Protein AF-A0A9P8VL57-F1 (afdb_monomer_lite)

pLDDT: mean 86.4, std 12.57, range [45.84, 98.12]

Organism: NCBI:txid936078

Sequence (177 aa):
MTMIAAKVMDVVAEVSLPGGGKLYYASYFCRLQRKEQLREGNATKEAQAAVSLLYAIIAQLFEIMRQISALDADVRFEDALGLTPENILGLDGSMHTWERGMEVLDAVVKVMPAGTLCLIDALHWLDNRGTEAQLRNLIAVLRSSKMKVLFTTSGRCAALAKEMTRGEIKSVDCDRF

Foldseek 3Di:
DDPVLVVVVVVLVVDQPVVRDHQAEAEDAQDQDPPDDDDPQAPDSLQLSLLVVLVSRLVSLVVVVCVVCVVPPPDPVCVQLVHDPCLVVVRPSHPVCLVSSLSSLLSSLAPDDLRYEYEYEANVNNADPVCLVSLLSVVVSNVPGSYHYHYYHPDDHPSCVVNDDPVRDDDDDPVPD

Radius of gyration: 16.74 Å; chains: 1; bounding box: 37×40×45 Å

Structure (mmCIF, N/CA/C/O backbone):
data_AF-A0A9P8VL57-F1
#
_entry.id   AF-A0A9P8VL57-F1
#
loop_
_atom_site.group_PDB
_atom_site.id
_atom_site.type_symbol
_atom_site.label_atom_id
_atom_site.label_alt_id
_atom_site.label_comp_id
_atom_site.label_asym_id
_atom_site.label_entity_id
_atom_site.label_seq_id
_atom_site.pdbx_PDB_ins_code
_atom_site.Cartn_x
_atom_site.Cartn_y
_atom_site.Cartn_z
_atom_site.occupancy
_atom_site.B_iso_or_equiv
_atom_site.auth_seq_id
_atom_site.auth_comp_id
_atom_site.auth_asym_id
_atom_site.auth_atom_id
_atom_site.pdbx_PDB_model_num
ATOM 1 N N . MET A 1 1 ? 5.554 -3.277 14.888 1.00 62.44 1 MET A N 1
ATOM 2 C CA . MET A 1 1 ? 6.060 -4.521 14.296 1.00 62.44 1 MET A CA 1
ATOM 3 C C . MET A 1 1 ? 5.442 -5.689 15.032 1.00 62.44 1 MET A C 1
ATOM 5 O O . MET A 1 1 ? 5.675 -5.812 16.229 1.00 62.44 1 MET A O 1
ATOM 9 N N . THR A 1 2 ? 4.614 -6.490 14.363 1.00 74.06 2 THR A N 1
ATOM 10 C CA . THR A 1 2 ? 4.163 -7.776 14.915 1.00 74.06 2 THR A CA 1
AT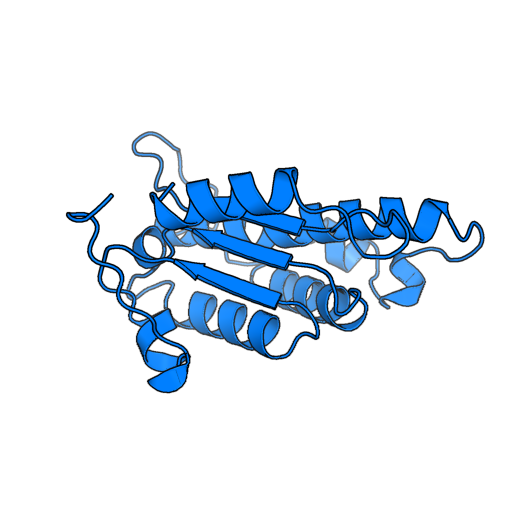OM 11 C C . THR A 1 2 ? 5.310 -8.792 14.908 1.00 74.06 2 THR A C 1
ATOM 13 O O . THR A 1 2 ? 6.228 -8.699 14.092 1.00 74.06 2 THR A O 1
ATOM 16 N N . MET A 1 3 ? 5.249 -9.791 15.794 1.00 77.25 3 MET A N 1
ATOM 17 C CA . MET A 1 3 ? 6.250 -10.869 15.864 1.00 77.25 3 MET A CA 1
ATOM 18 C C . MET A 1 3 ? 6.368 -11.656 14.549 1.00 77.25 3 MET A C 1
ATOM 20 O O . MET A 1 3 ? 7.449 -12.118 14.200 1.00 77.25 3 MET A O 1
ATOM 24 N N . ILE A 1 4 ? 5.269 -11.787 13.800 1.00 78.62 4 ILE A N 1
ATOM 25 C CA . ILE A 1 4 ? 5.251 -12.473 12.500 1.00 78.62 4 ILE A CA 1
ATOM 26 C C . ILE A 1 4 ? 6.037 -11.670 11.471 1.00 78.62 4 ILE A C 1
ATOM 28 O O . ILE A 1 4 ? 6.879 -12.231 10.779 1.00 78.62 4 ILE A O 1
ATOM 32 N N . ALA A 1 5 ? 5.787 -10.361 11.386 1.00 77.00 5 ALA A N 1
ATOM 33 C CA . ALA A 1 5 ? 6.509 -9.499 10.462 1.00 77.00 5 ALA A CA 1
ATOM 34 C C . ALA A 1 5 ? 8.016 -9.506 10.750 1.00 77.00 5 ALA A C 1
ATOM 36 O O . ALA A 1 5 ? 8.793 -9.608 9.811 1.00 77.00 5 ALA A O 1
ATOM 37 N N . ALA A 1 6 ? 8.418 -9.493 12.026 1.00 77.75 6 ALA A N 1
ATOM 38 C CA . ALA A 1 6 ? 9.824 -9.619 12.414 1.00 77.75 6 ALA A CA 1
ATOM 39 C C . ALA A 1 6 ? 10.452 -10.913 11.868 1.00 77.75 6 ALA A C 1
ATOM 41 O O . ALA A 1 6 ? 11.417 -10.858 11.118 1.00 77.75 6 ALA A O 1
ATOM 42 N N . LYS A 1 7 ? 9.824 -12.066 12.133 1.00 80.75 7 LYS A N 1
ATOM 43 C CA . LYS A 1 7 ? 10.318 -13.369 11.660 1.00 80.75 7 LYS A CA 1
ATOM 44 C C . LYS A 1 7 ? 10.369 -13.481 10.141 1.00 80.75 7 LYS A C 1
ATOM 46 O O . LYS A 1 7 ? 11.291 -14.077 9.600 1.00 80.75 7 LYS A O 1
ATOM 51 N N . VAL A 1 8 ? 9.375 -12.931 9.443 1.00 81.94 8 VAL A N 1
ATOM 52 C CA . VAL A 1 8 ? 9.390 -12.894 7.975 1.00 81.94 8 VAL A CA 1
ATOM 53 C C . VAL A 1 8 ? 10.572 -12.066 7.486 1.00 81.94 8 VAL A C 1
ATOM 55 O O . VAL A 1 8 ? 11.246 -12.496 6.560 1.00 81.94 8 VAL A O 1
ATOM 58 N N . MET A 1 9 ? 10.852 -10.924 8.116 1.00 81.06 9 MET A N 1
ATOM 59 C CA . MET A 1 9 ? 12.004 -10.099 7.756 1.00 81.06 9 MET A CA 1
ATOM 60 C C . MET A 1 9 ? 13.338 -10.787 8.048 1.00 81.06 9 MET A C 1
ATOM 62 O O . MET A 1 9 ? 14.237 -10.686 7.217 1.00 81.06 9 MET A O 1
ATOM 66 N N . ASP A 1 10 ? 13.445 -11.531 9.151 1.00 82.56 10 ASP A N 1
ATOM 67 C CA . ASP A 1 10 ? 14.635 -12.332 9.463 1.00 82.56 10 ASP A CA 1
ATOM 68 C C . ASP A 1 10 ? 14.880 -13.381 8.365 1.00 82.56 10 ASP A C 1
ATOM 70 O O . ASP A 1 10 ? 15.965 -13.452 7.795 1.00 82.56 10 ASP A O 1
ATOM 74 N N . VAL A 1 11 ? 13.835 -14.117 7.967 1.00 79.31 11 VAL A N 1
ATOM 75 C CA . VAL A 1 11 ? 13.927 -15.090 6.864 1.00 79.31 11 VAL A CA 1
ATOM 76 C C . VAL A 1 11 ? 14.278 -14.398 5.546 1.00 79.31 11 VAL A C 1
ATOM 78 O O . VAL A 1 11 ? 15.148 -14.861 4.819 1.00 79.31 11 VAL A O 1
ATOM 81 N N . VAL A 1 12 ? 13.633 -13.277 5.221 1.00 81.50 12 VAL A N 1
ATOM 82 C CA . VAL A 1 12 ? 13.899 -12.513 3.989 1.00 81.50 12 VAL A CA 1
ATOM 83 C C . VAL A 1 12 ? 15.346 -12.023 3.926 1.00 81.50 12 VAL A C 1
ATOM 85 O O . VAL A 1 12 ? 15.919 -12.002 2.839 1.00 81.50 12 VAL A O 1
ATOM 88 N N . ALA A 1 13 ? 15.944 -11.658 5.062 1.00 75.62 13 ALA A N 1
ATOM 89 C CA . ALA A 1 13 ? 17.343 -11.247 5.135 1.00 75.62 13 ALA A CA 1
ATOM 90 C C . ALA A 1 13 ? 18.324 -12.406 4.881 1.00 75.62 13 ALA A C 1
ATOM 92 O O . ALA A 1 13 ? 19.419 -12.174 4.369 1.00 75.62 13 ALA A O 1
ATOM 93 N N . GLU A 1 14 ? 17.934 -13.640 5.204 1.00 75.81 14 GLU A N 1
ATOM 94 C CA . GLU A 1 14 ? 18.760 -14.844 5.047 1.00 75.81 14 GLU A CA 1
ATOM 95 C C . GLU A 1 14 ? 18.542 -15.567 3.704 1.00 75.81 14 GLU A C 1
ATOM 97 O O . GLU A 1 14 ? 19.377 -16.369 3.275 1.00 75.81 14 GLU A O 1
ATOM 102 N N . VAL A 1 15 ? 17.435 -15.290 3.007 1.00 75.00 15 VAL A N 1
ATOM 103 C CA . VAL A 1 15 ? 17.094 -15.953 1.742 1.00 75.00 15 VAL A CA 1
ATOM 104 C C . VAL A 1 15 ? 17.993 -15.466 0.602 1.00 75.00 15 VAL A C 1
ATOM 106 O O . VAL A 1 15 ? 17.881 -14.345 0.107 1.00 75.00 15 VAL A O 1
ATOM 109 N N . SER A 1 16 ? 18.828 -16.381 0.111 1.00 65.00 16 SER A N 1
ATOM 110 C CA . SER A 1 16 ? 19.460 -16.291 -1.208 1.00 65.00 16 SER A CA 1
ATOM 111 C C . SER A 1 16 ? 18.619 -17.062 -2.221 1.00 65.00 16 SER A C 1
ATOM 113 O O . SER A 1 16 ? 18.278 -18.225 -1.993 1.00 65.00 16 SER A O 1
ATOM 115 N N . LEU A 1 17 ? 18.264 -16.434 -3.344 1.00 68.69 17 LEU A N 1
ATOM 116 C CA . LEU A 1 17 ? 17.501 -17.120 -4.386 1.00 68.69 17 LEU A CA 1
ATOM 117 C C . LEU A 1 17 ? 18.382 -18.159 -5.103 1.00 68.69 17 LEU A C 1
ATOM 119 O O . LEU A 1 17 ? 19.596 -17.951 -5.229 1.00 68.69 17 LEU A O 1
ATOM 123 N N . PRO A 1 18 ? 17.800 -19.261 -5.617 1.00 54.53 18 PRO A N 1
ATOM 124 C CA . PRO A 1 18 ? 18.525 -20.201 -6.467 1.00 54.53 18 PRO A CA 1
ATOM 125 C C . PRO A 1 18 ? 19.209 -19.453 -7.620 1.00 54.53 18 PRO A C 1
ATOM 127 O O . PRO A 1 18 ? 18.549 -18.738 -8.370 1.00 54.53 18 PRO A O 1
ATOM 130 N N . GLY A 1 19 ? 20.535 -19.578 -7.730 1.00 63.34 19 GLY A N 1
ATOM 131 C CA . GLY A 1 19 ? 21.347 -18.803 -8.681 1.00 63.34 19 GLY A CA 1
ATOM 132 C C . GLY A 1 19 ? 22.016 -17.547 -8.105 1.00 63.34 19 GLY A C 1
ATOM 133 O O . GLY A 1 19 ? 22.587 -16.776 -8.866 1.00 63.34 19 GLY A O 1
ATOM 134 N N . GLY A 1 20 ? 21.973 -17.332 -6.784 1.00 61.69 20 GLY A N 1
ATOM 135 C CA . GLY A 1 20 ? 22.674 -16.225 -6.114 1.00 61.69 20 GLY A CA 1
ATOM 136 C C . GLY A 1 20 ? 21.976 -14.867 -6.236 1.00 61.69 20 GLY A C 1
ATOM 137 O O . GLY A 1 20 ? 22.572 -13.838 -5.926 1.00 61.69 20 GLY A O 1
ATOM 138 N N . GLY A 1 21 ? 20.720 -14.849 -6.693 1.00 67.00 21 GLY A N 1
ATOM 139 C CA . GLY A 1 21 ? 19.923 -13.631 -6.820 1.00 67.00 21 GLY A CA 1
ATOM 140 C C . GLY A 1 21 ? 19.474 -13.076 -5.465 1.00 67.00 21 GLY A C 1
ATOM 141 O O . GLY A 1 21 ? 19.179 -13.825 -4.530 1.00 67.00 21 GLY A O 1
ATOM 142 N N . LYS A 1 22 ? 19.377 -11.747 -5.376 1.00 73.06 22 LYS A N 1
ATOM 143 C CA . LYS A 1 22 ? 18.831 -11.041 -4.211 1.00 73.06 22 LYS A CA 1
ATOM 144 C C . LYS A 1 22 ? 17.302 -11.034 -4.269 1.00 73.06 22 LYS A C 1
ATOM 146 O O . LYS A 1 22 ? 16.721 -10.735 -5.310 1.00 73.06 22 LYS A O 1
ATOM 151 N N . LEU A 1 23 ? 16.649 -11.317 -3.145 1.00 83.56 23 LEU A N 1
ATOM 152 C CA . LEU A 1 23 ? 15.213 -11.097 -2.998 1.00 83.56 23 LEU A CA 1
ATOM 153 C C . LEU A 1 23 ? 14.940 -9.594 -2.833 1.00 83.56 23 LEU A C 1
ATOM 155 O O . LEU A 1 23 ? 15.423 -8.966 -1.889 1.00 83.56 23 LEU A O 1
ATOM 159 N N . TYR A 1 24 ? 14.162 -9.010 -3.743 1.00 89.50 24 TYR A N 1
ATOM 160 C CA . TYR A 1 24 ? 13.692 -7.633 -3.598 1.00 89.50 24 TYR A CA 1
ATOM 161 C C . TYR A 1 24 ? 12.466 -7.593 -2.696 1.00 89.50 24 TYR A C 1
ATOM 163 O O . TYR A 1 24 ? 11.541 -8.392 -2.865 1.00 89.50 24 TYR A O 1
ATOM 171 N N . TYR A 1 25 ? 12.430 -6.642 -1.769 1.00 92.25 25 TYR A N 1
ATOM 172 C CA . TYR A 1 25 ? 11.286 -6.478 -0.889 1.00 92.25 25 TYR A CA 1
ATOM 173 C C . TYR A 1 25 ? 11.013 -5.013 -0.554 1.00 92.25 25 TYR A C 1
ATOM 175 O O . TYR A 1 25 ? 11.939 -4.219 -0.401 1.00 92.25 25 TYR A O 1
ATOM 183 N N . ALA A 1 26 ? 9.734 -4.684 -0.397 1.00 94.94 26 ALA A N 1
ATOM 184 C CA . ALA A 1 26 ? 9.259 -3.468 0.245 1.00 94.94 26 ALA A CA 1
ATOM 185 C C . ALA A 1 26 ? 8.595 -3.843 1.572 1.00 94.94 26 ALA A C 1
ATOM 187 O O . ALA A 1 26 ? 7.910 -4.865 1.669 1.00 94.94 26 ALA A O 1
ATOM 188 N N . SER A 1 27 ? 8.785 -3.027 2.605 1.00 96.00 27 SER A N 1
ATOM 189 C CA . SER A 1 27 ? 8.136 -3.250 3.894 1.00 96.00 27 SER A CA 1
ATOM 190 C C . SER A 1 27 ? 7.655 -1.953 4.527 1.00 96.00 27 SER A C 1
ATOM 192 O O . SER A 1 27 ? 8.273 -0.897 4.382 1.00 96.00 27 SER A O 1
ATOM 194 N N . TYR A 1 28 ? 6.535 -2.017 5.239 1.00 96.75 28 TYR A N 1
ATOM 195 C CA . TYR A 1 28 ? 6.034 -0.894 6.015 1.00 96.75 28 TYR A CA 1
ATOM 196 C C . TYR A 1 28 ? 5.393 -1.367 7.314 1.00 96.75 28 TYR A C 1
ATOM 198 O O . TYR A 1 28 ? 4.591 -2.297 7.324 1.00 96.75 28 TYR A O 1
ATOM 206 N N . PHE A 1 29 ? 5.724 -0.690 8.412 1.00 95.69 29 PHE A N 1
ATOM 207 C CA . PHE A 1 29 ? 5.229 -1.014 9.747 1.00 95.69 29 PHE A CA 1
ATOM 208 C C . PHE A 1 29 ? 4.281 0.080 10.217 1.00 95.69 29 PHE A C 1
ATOM 210 O O . PHE A 1 29 ? 4.713 1.135 10.692 1.00 95.69 29 PHE A O 1
ATOM 217 N N . CYS A 1 30 ? 2.981 -0.172 10.077 1.00 96.00 30 CYS A N 1
ATOM 218 C CA . CYS A 1 30 ? 1.952 0.791 10.422 1.00 96.00 30 CYS A CA 1
ATOM 219 C C . CYS A 1 30 ? 2.010 1.129 11.916 1.00 96.00 30 CYS A C 1
ATOM 221 O O . CYS A 1 30 ? 2.063 0.256 12.787 1.00 96.00 30 CYS A O 1
ATOM 223 N N . ARG A 1 31 ? 1.992 2.429 12.213 1.00 93.50 31 ARG A N 1
ATOM 224 C CA . ARG A 1 31 ? 1.940 2.967 13.572 1.00 93.50 31 ARG A CA 1
ATOM 225 C C . ARG A 1 31 ? 1.261 4.328 13.565 1.00 93.50 31 ARG A C 1
ATOM 227 O O . ARG A 1 31 ? 1.484 5.123 12.658 1.00 93.50 31 ARG A O 1
ATOM 234 N N . LEU A 1 32 ? 0.503 4.622 14.615 1.00 92.44 32 LEU A N 1
ATOM 235 C CA . LEU A 1 32 ? -0.017 5.964 14.862 1.00 92.44 32 LEU A CA 1
ATOM 236 C C . LEU A 1 32 ? 0.919 6.702 15.817 1.00 92.44 32 LEU A C 1
ATOM 238 O O . LEU A 1 32 ? 1.064 6.326 16.984 1.00 92.44 32 LEU A O 1
ATOM 242 N N . GLN A 1 33 ? 1.558 7.770 15.347 1.00 86.88 33 GLN A N 1
ATOM 243 C CA . GLN A 1 33 ? 2.393 8.588 16.216 1.00 86.88 33 GLN A CA 1
ATOM 244 C C . GLN A 1 33 ? 1.517 9.500 17.084 1.00 86.88 33 GLN A C 1
ATOM 246 O O . GLN A 1 33 ? 0.783 10.368 16.610 1.00 86.88 33 GLN A O 1
ATOM 251 N N . ARG A 1 34 ? 1.594 9.325 18.409 1.00 79.50 34 ARG A N 1
ATOM 252 C CA . ARG A 1 34 ? 0.727 10.058 19.350 1.00 79.50 34 ARG A CA 1
ATOM 253 C C . ARG A 1 34 ? 0.933 11.575 19.315 1.00 79.50 34 ARG A C 1
ATOM 255 O O . ARG A 1 34 ? -0.036 12.292 19.539 1.00 79.50 34 ARG A O 1
ATOM 262 N N . LYS A 1 35 ? 2.145 12.051 19.019 1.00 86.06 35 LYS A N 1
ATOM 263 C CA . LYS A 1 35 ? 2.522 13.477 19.047 1.00 86.06 35 LYS A CA 1
ATOM 264 C C . LYS A 1 35 ? 2.749 14.098 17.664 1.00 86.06 35 LYS A C 1
ATOM 266 O O . LYS A 1 35 ? 3.200 15.233 17.585 1.00 86.06 35 LYS A O 1
ATOM 271 N N . GLU A 1 36 ? 2.473 13.364 16.594 1.00 85.44 36 GLU A N 1
ATOM 272 C CA . GLU A 1 36 ? 2.650 13.885 15.241 1.00 85.44 36 GLU A CA 1
ATOM 273 C C . GLU A 1 36 ? 1.538 14.886 14.914 1.00 85.44 36 GLU A C 1
ATOM 275 O O . GLU A 1 36 ? 0.358 14.630 15.183 1.00 85.44 36 GLU A O 1
ATOM 280 N N . GLN A 1 37 ? 1.937 16.045 14.388 1.00 91.50 37 GLN A N 1
ATOM 281 C CA . GLN A 1 37 ? 1.007 17.045 13.880 1.00 91.50 37 GLN A CA 1
ATOM 282 C C . GLN A 1 37 ? 0.393 16.546 12.572 1.00 91.50 37 GLN A C 1
ATOM 284 O O . GLN A 1 37 ? 1.074 15.933 11.745 1.00 91.50 37 GLN A O 1
ATOM 289 N N . LEU A 1 38 ? -0.900 16.812 12.396 1.00 93.75 38 LEU A N 1
ATOM 290 C CA . LEU A 1 38 ? -1.571 16.518 11.139 1.00 93.75 38 LEU A CA 1
ATOM 291 C C . LEU A 1 38 ? -1.093 17.509 10.078 1.00 93.75 38 LEU A C 1
ATOM 293 O O . LEU A 1 38 ? -1.132 18.721 10.289 1.00 93.75 38 LEU A O 1
ATOM 297 N N . ARG A 1 39 ? -0.642 16.979 8.946 1.00 93.06 39 ARG A N 1
ATOM 298 C CA . ARG A 1 39 ? -0.406 17.740 7.728 1.00 93.06 39 ARG A CA 1
ATOM 299 C C . ARG A 1 39 ? -1.746 18.250 7.202 1.00 93.06 39 ARG A C 1
ATOM 301 O O . ARG A 1 39 ? -2.773 17.581 7.332 1.00 93.06 39 ARG A O 1
ATOM 308 N N . GLU A 1 40 ? -1.717 19.428 6.595 1.00 93.81 40 GLU A N 1
ATOM 309 C CA . GLU A 1 40 ? -2.867 19.972 5.880 1.00 93.81 40 GLU A CA 1
ATOM 310 C C . GLU A 1 40 ? -3.409 18.959 4.855 1.00 93.81 40 GLU A C 1
ATOM 312 O O . GLU A 1 40 ? -2.654 18.204 4.241 1.00 93.81 40 GLU A O 1
ATOM 317 N N . GLY A 1 41 ? -4.736 18.884 4.740 1.00 92.81 41 GLY A N 1
ATOM 318 C CA . GLY A 1 41 ? -5.424 17.898 3.903 1.00 92.81 41 GLY A CA 1
ATOM 319 C C . GLY A 1 41 ? -5.591 16.503 4.525 1.00 92.81 41 GLY A C 1
ATOM 320 O O . GLY A 1 41 ? -6.242 15.650 3.923 1.00 92.81 41 GLY A O 1
ATOM 321 N N . ASN A 1 42 ? -5.084 16.253 5.741 1.00 94.62 42 ASN A N 1
ATOM 322 C CA . ASN A 1 42 ? -5.329 15.009 6.482 1.00 94.62 42 ASN A CA 1
ATOM 323 C C . ASN A 1 42 ? -6.273 15.235 7.672 1.00 94.62 42 ASN A C 1
ATOM 325 O O . ASN A 1 42 ? -5.923 15.882 8.655 1.00 94.62 42 ASN A O 1
ATOM 329 N N . ALA A 1 43 ? -7.470 14.642 7.617 1.00 91.75 43 ALA A N 1
ATOM 330 C CA . ALA A 1 43 ? -8.487 14.809 8.661 1.00 91.75 43 ALA A CA 1
ATOM 331 C C . ALA A 1 43 ? -8.208 14.008 9.948 1.00 91.75 43 ALA A C 1
ATOM 333 O O . ALA A 1 43 ? -8.714 14.349 11.016 1.00 91.75 43 ALA A O 1
ATOM 334 N N . THR A 1 44 ? -7.441 12.916 9.859 1.00 95.00 44 THR A N 1
ATOM 335 C CA . THR A 1 44 ? -7.155 12.007 10.982 1.00 95.00 44 THR A CA 1
ATOM 336 C C . THR A 1 44 ? -5.723 11.477 10.918 1.0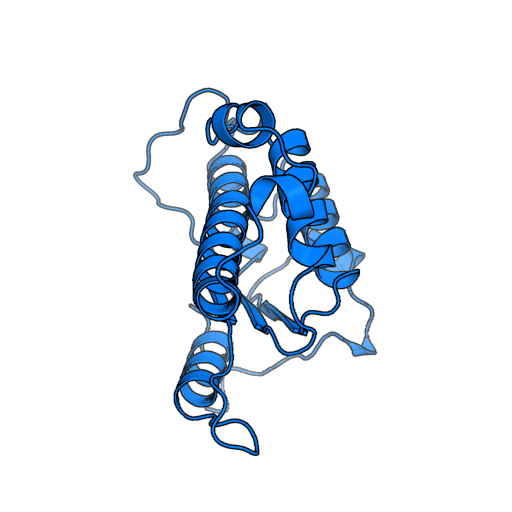0 95.00 44 THR A C 1
ATOM 338 O O . THR A 1 44 ? -5.073 11.536 9.871 1.00 95.00 44 THR A O 1
ATOM 341 N N . LYS A 1 45 ? -5.223 10.931 12.036 1.00 95.19 45 LYS A N 1
ATOM 342 C CA . LYS A 1 45 ? -3.883 10.320 12.091 1.00 95.19 45 LYS A CA 1
ATOM 343 C C . LYS A 1 45 ? -3.820 9.047 11.259 1.00 95.19 45 LYS A C 1
ATOM 345 O O . LYS A 1 45 ? -2.800 8.772 10.643 1.00 95.19 45 LYS A O 1
ATOM 350 N N . GLU A 1 46 ? -4.915 8.302 11.223 1.00 96.12 46 GLU A N 1
ATOM 351 C CA . GLU A 1 46 ? -5.099 7.114 10.403 1.00 96.12 46 GLU A CA 1
ATOM 352 C C . GLU A 1 46 ? -5.010 7.466 8.921 1.00 96.12 46 GLU A C 1
ATOM 354 O O . GLU A 1 46 ? -4.283 6.803 8.191 1.00 96.12 46 GLU A O 1
ATOM 359 N N . ALA A 1 47 ? -5.671 8.546 8.490 1.00 96.25 47 ALA A N 1
ATOM 360 C CA . ALA A 1 47 ? -5.590 9.029 7.114 1.00 96.25 47 ALA A CA 1
ATOM 361 C C . ALA A 1 47 ? -4.161 9.451 6.743 1.00 96.25 47 ALA A C 1
ATOM 363 O O . ALA A 1 47 ? -3.626 8.994 5.737 1.00 96.25 47 ALA A O 1
ATOM 364 N N . GLN A 1 48 ? -3.496 10.238 7.595 1.00 96.38 48 GLN A N 1
ATOM 365 C CA . GLN A 1 48 ? -2.096 10.618 7.377 1.00 96.38 48 GLN A CA 1
ATOM 366 C C . GLN A 1 48 ? -1.162 9.405 7.300 1.00 96.38 48 GLN A C 1
ATOM 368 O O . GLN A 1 48 ? -0.278 9.337 6.443 1.00 96.38 48 GLN A O 1
ATOM 373 N N . ALA A 1 49 ? -1.352 8.431 8.187 1.00 96.38 49 ALA A N 1
ATOM 374 C CA . ALA A 1 49 ? -0.536 7.230 8.209 1.00 96.38 49 ALA A CA 1
ATOM 375 C C . ALA A 1 49 ? -0.861 6.284 7.035 1.00 96.38 49 ALA A C 1
ATOM 377 O O . ALA A 1 49 ? 0.044 5.612 6.544 1.00 96.38 49 ALA A O 1
ATOM 378 N N . ALA A 1 50 ? -2.095 6.281 6.519 1.00 97.38 50 ALA A N 1
ATOM 379 C CA . ALA A 1 50 ? -2.465 5.592 5.281 1.00 97.38 50 ALA A CA 1
ATOM 380 C C . ALA A 1 50 ? -1.777 6.212 4.058 1.00 97.38 50 ALA A C 1
ATOM 382 O O . ALA A 1 50 ? -1.183 5.482 3.266 1.00 97.38 50 ALA A O 1
ATOM 383 N N . VAL A 1 51 ? -1.776 7.544 3.931 1.00 97.06 51 VAL A N 1
ATOM 384 C CA . VAL A 1 51 ? -1.029 8.232 2.863 1.00 97.06 51 VAL A CA 1
ATOM 385 C C . VAL A 1 51 ? 0.468 7.943 2.981 1.00 97.06 51 VAL A C 1
ATOM 387 O O . VAL A 1 51 ? 1.123 7.618 1.993 1.00 97.06 51 VAL A O 1
ATOM 390 N N . SER A 1 52 ? 1.005 7.980 4.203 1.00 96.62 52 SER A N 1
ATOM 391 C CA . SER A 1 52 ? 2.412 7.656 4.464 1.00 96.62 52 SER A CA 1
ATOM 392 C C . SER A 1 52 ? 2.762 6.222 4.062 1.00 96.62 52 SER A C 1
ATOM 394 O O . SER A 1 52 ? 3.826 6.004 3.489 1.00 96.62 52 SER A O 1
ATOM 396 N N . LEU A 1 53 ? 1.877 5.254 4.330 1.00 97.94 53 LEU A N 1
ATOM 397 C CA . LEU A 1 53 ? 2.021 3.873 3.868 1.00 97.94 53 LEU A CA 1
ATOM 398 C C . LEU A 1 53 ? 2.082 3.819 2.336 1.00 97.94 53 LEU A C 1
ATOM 400 O O . LEU A 1 53 ? 3.043 3.276 1.797 1.00 97.94 53 LEU A O 1
ATOM 404 N N . LEU A 1 54 ? 1.093 4.396 1.646 1.00 98.06 54 LEU A N 1
ATOM 405 C CA . LEU A 1 54 ? 1.029 4.405 0.181 1.00 98.06 54 LEU A CA 1
ATOM 406 C C . LEU A 1 54 ? 2.327 4.956 -0.423 1.00 98.06 54 LEU A C 1
ATOM 408 O O . LEU A 1 54 ? 2.965 4.310 -1.251 1.00 98.06 54 LEU A O 1
ATOM 412 N N . TYR A 1 55 ? 2.762 6.118 0.055 1.00 96.44 55 TYR A N 1
ATOM 413 C CA . TYR A 1 55 ? 3.926 6.812 -0.483 1.00 96.44 55 TYR A CA 1
ATOM 414 C C . TYR A 1 55 ? 5.230 6.083 -0.165 1.00 96.44 55 TYR A C 1
ATOM 416 O O . TYR A 1 55 ? 6.119 6.011 -1.009 1.00 96.44 55 TYR A O 1
ATOM 424 N N . ALA A 1 56 ? 5.351 5.508 1.033 1.00 97.31 56 ALA A N 1
ATOM 425 C CA . ALA A 1 56 ? 6.527 4.734 1.403 1.00 97.31 56 ALA A CA 1
ATOM 426 C C . ALA A 1 56 ? 6.652 3.444 0.584 1.00 97.31 56 ALA A C 1
ATOM 428 O O . ALA A 1 56 ? 7.772 3.044 0.266 1.00 97.31 56 ALA A O 1
ATOM 429 N N . ILE A 1 57 ? 5.535 2.797 0.236 1.00 97.50 57 ILE A N 1
ATOM 430 C CA . ILE A 1 57 ? 5.551 1.641 -0.667 1.00 97.50 57 ILE A CA 1
ATOM 431 C C . ILE A 1 57 ? 5.959 2.081 -2.073 1.00 97.50 57 ILE A C 1
ATOM 433 O O . ILE A 1 57 ? 6.888 1.499 -2.622 1.00 97.50 57 ILE A O 1
ATOM 437 N N . ILE A 1 58 ? 5.357 3.141 -2.621 1.00 95.19 58 ILE A N 1
ATOM 438 C CA . ILE A 1 58 ? 5.736 3.693 -3.933 1.00 95.19 58 ILE A CA 1
ATOM 439 C C . ILE A 1 58 ? 7.239 4.002 -3.987 1.00 95.19 58 ILE A C 1
ATOM 441 O O . ILE A 1 58 ? 7.931 3.540 -4.891 1.00 95.19 58 ILE A O 1
ATOM 445 N N . ALA A 1 59 ? 7.766 4.719 -2.992 1.00 93.56 59 ALA A N 1
ATOM 446 C CA . ALA A 1 59 ? 9.178 5.088 -2.933 1.00 93.56 59 ALA A CA 1
ATOM 447 C C . ALA A 1 59 ? 10.111 3.865 -2.874 1.00 93.56 59 ALA A C 1
ATOM 449 O O . ALA A 1 59 ? 11.125 3.830 -3.568 1.00 93.56 59 ALA A O 1
ATOM 450 N N . GLN A 1 60 ? 9.766 2.843 -2.084 1.00 95.06 60 GLN A N 1
ATOM 451 C CA . GLN A 1 60 ? 10.550 1.605 -2.013 1.00 95.06 60 GLN A CA 1
ATOM 452 C C . GLN A 1 60 ? 10.514 0.822 -3.326 1.00 95.06 60 GLN A C 1
ATOM 454 O O . GLN A 1 60 ? 11.544 0.307 -3.753 1.00 95.06 60 GLN A O 1
ATOM 459 N N . LEU A 1 61 ? 9.356 0.743 -3.987 1.00 92.38 61 LEU A N 1
ATOM 460 C CA . LEU A 1 61 ? 9.246 0.078 -5.283 1.00 92.38 61 LEU A CA 1
ATOM 461 C C . LEU A 1 61 ? 10.042 0.828 -6.358 1.00 92.38 61 LEU A C 1
ATOM 463 O O . LEU A 1 61 ? 10.741 0.188 -7.140 1.00 92.38 61 LEU A O 1
ATOM 467 N N . PHE A 1 62 ? 10.026 2.166 -6.349 1.00 89.06 62 PHE A N 1
ATOM 468 C CA . PHE A 1 62 ? 10.899 2.968 -7.207 1.00 89.06 62 PHE A CA 1
ATOM 469 C C . PHE A 1 62 ? 12.377 2.664 -6.975 1.00 89.06 62 PHE A C 1
ATOM 471 O O . PHE A 1 62 ? 13.112 2.435 -7.933 1.00 89.06 62 PHE A O 1
ATOM 478 N N . GLU A 1 63 ? 12.813 2.599 -5.721 1.00 89.25 63 GLU A N 1
ATOM 479 C CA . GLU A 1 63 ? 14.200 2.277 -5.389 1.00 89.25 63 GLU A CA 1
ATOM 480 C C . GLU A 1 63 ? 14.594 0.862 -5.848 1.00 89.25 63 GLU A C 1
ATOM 482 O O . GLU A 1 63 ? 15.647 0.671 -6.455 1.00 89.25 63 GLU A O 1
ATOM 487 N N . ILE A 1 64 ? 13.719 -0.128 -5.653 1.00 88.31 64 ILE A N 1
ATOM 488 C CA . ILE A 1 64 ? 13.921 -1.494 -6.158 1.00 88.31 64 ILE A CA 1
ATOM 489 C C . ILE A 1 64 ? 14.076 -1.494 -7.681 1.00 88.31 64 ILE A C 1
ATOM 491 O O . ILE A 1 64 ? 14.993 -2.122 -8.209 1.00 88.31 64 ILE A O 1
ATOM 495 N N . MET A 1 65 ? 13.213 -0.778 -8.399 1.00 83.06 65 MET A N 1
ATOM 496 C CA . MET A 1 65 ? 13.288 -0.715 -9.857 1.00 83.06 65 MET A CA 1
ATOM 497 C C . MET A 1 65 ? 14.534 0.010 -10.345 1.00 83.06 65 MET A C 1
ATOM 499 O O . MET A 1 65 ? 15.100 -0.417 -11.345 1.00 83.06 65 MET A O 1
ATOM 503 N N . ARG A 1 66 ? 15.018 1.039 -9.640 1.00 81.12 66 ARG A N 1
ATOM 504 C CA . ARG A 1 66 ? 16.314 1.668 -9.945 1.00 81.12 66 ARG A CA 1
ATOM 505 C C . ARG A 1 66 ? 17.464 0.678 -9.779 1.00 81.12 66 ARG A C 1
ATOM 507 O O . ARG A 1 66 ? 18.348 0.645 -10.625 1.00 81.12 66 ARG A O 1
ATOM 514 N N . GLN A 1 67 ? 17.433 -0.164 -8.747 1.00 81.75 67 GLN A N 1
ATOM 515 C CA . GLN A 1 67 ? 18.441 -1.212 -8.540 1.00 81.75 67 GLN A CA 1
ATOM 516 C C . GLN A 1 67 ? 18.400 -2.295 -9.625 1.00 81.75 67 GLN A C 1
ATOM 518 O O . GLN A 1 67 ? 19.446 -2.824 -9.989 1.00 81.75 67 GLN A O 1
ATOM 523 N N . ILE A 1 68 ? 17.211 -2.619 -10.140 1.00 77.62 68 ILE A N 1
ATOM 524 C CA . ILE A 1 68 ? 17.043 -3.560 -11.256 1.00 77.62 68 ILE A CA 1
ATOM 525 C C . ILE A 1 68 ? 17.483 -2.910 -12.576 1.00 77.62 68 ILE A C 1
ATOM 527 O O . ILE A 1 68 ? 18.254 -3.500 -13.316 1.00 77.62 68 ILE A O 1
ATOM 531 N N . SER A 1 69 ? 17.039 -1.684 -12.859 1.00 66.62 69 SER A N 1
ATOM 532 C CA . SER A 1 69 ? 17.282 -0.980 -14.131 1.00 66.62 69 SER A CA 1
ATOM 533 C C . SER A 1 69 ? 18.706 -0.441 -14.253 1.00 66.62 69 SER A C 1
ATOM 535 O O . SER A 1 69 ? 19.192 -0.252 -15.356 1.00 66.62 69 SER A O 1
ATOM 537 N N . ALA A 1 70 ? 19.434 -0.261 -13.146 1.00 56.84 70 ALA A N 1
ATOM 538 C CA . ALA A 1 70 ? 20.881 -0.034 -13.189 1.00 56.84 70 ALA A CA 1
ATOM 539 C C . ALA A 1 70 ? 21.654 -1.196 -13.856 1.00 56.84 70 ALA A C 1
ATOM 541 O O . ALA A 1 70 ? 22.842 -1.047 -14.134 1.00 56.84 70 ALA A O 1
ATOM 542 N N . LEU A 1 71 ? 20.995 -2.334 -14.118 1.00 51.12 71 LEU A N 1
ATOM 543 C CA . LEU A 1 71 ? 21.525 -3.449 -14.905 1.00 51.12 71 LEU A CA 1
ATOM 544 C C . LEU A 1 71 ? 21.242 -3.315 -16.419 1.00 51.12 71 LEU A C 1
ATOM 546 O O . LEU A 1 71 ? 21.928 -3.973 -17.192 1.00 51.12 71 LEU A O 1
ATOM 550 N N . ASP A 1 72 ? 20.312 -2.444 -16.840 1.00 52.78 72 ASP A N 1
ATOM 551 C CA . ASP A 1 72 ? 19.917 -2.191 -18.238 1.00 52.78 72 ASP A CA 1
ATOM 552 C C . ASP A 1 72 ? 19.901 -0.671 -18.520 1.00 52.78 72 ASP A C 1
ATOM 554 O O . ASP A 1 72 ? 18.907 0.028 -18.327 1.00 52.78 72 ASP A O 1
ATOM 558 N N . ALA A 1 73 ? 21.042 -0.139 -18.962 1.00 50.72 73 ALA A N 1
ATOM 559 C CA . ALA A 1 73 ? 21.381 1.290 -18.954 1.00 50.72 73 ALA A CA 1
ATOM 560 C C . ALA A 1 73 ? 20.574 2.233 -19.886 1.00 50.72 73 ALA A C 1
ATOM 562 O O . ALA A 1 73 ? 20.863 3.428 -19.893 1.00 50.72 73 ALA A O 1
ATOM 563 N N . ASP A 1 74 ? 19.580 1.756 -20.643 1.00 51.25 74 ASP A N 1
ATOM 564 C CA . ASP A 1 74 ? 18.999 2.515 -21.771 1.00 51.25 74 ASP A CA 1
ATOM 565 C C . ASP A 1 74 ? 17.499 2.852 -21.672 1.00 51.25 74 ASP A C 1
ATOM 567 O O . ASP A 1 74 ? 16.948 3.465 -22.588 1.00 51.25 74 ASP A O 1
ATOM 571 N N . VAL A 1 75 ? 16.812 2.526 -20.571 1.00 56.38 75 VAL A N 1
ATOM 572 C CA . VAL A 1 75 ? 15.383 2.861 -20.419 1.00 56.38 75 VAL A CA 1
ATOM 573 C C . VAL A 1 75 ? 15.181 3.890 -19.313 1.00 56.38 75 VAL A C 1
ATOM 575 O O . VAL A 1 75 ? 15.400 3.616 -18.133 1.00 56.38 75 VAL A O 1
ATOM 578 N N . ARG A 1 76 ? 14.715 5.087 -19.697 1.00 60.03 76 ARG A N 1
ATOM 579 C CA . ARG A 1 76 ? 14.164 6.054 -18.743 1.00 60.03 76 ARG A CA 1
ATOM 580 C C . ARG A 1 76 ? 12.911 5.453 -18.128 1.00 60.03 76 ARG A C 1
ATOM 582 O O . ARG A 1 76 ? 11.921 5.160 -18.791 1.00 60.03 76 ARG A O 1
ATOM 589 N N . PHE A 1 77 ? 13.023 5.195 -16.844 1.00 63.09 77 PHE A N 1
ATOM 590 C CA . PHE A 1 77 ? 12.111 4.378 -16.075 1.00 63.09 77 PHE A CA 1
ATOM 591 C C . PHE A 1 77 ? 10.690 4.975 -16.002 1.00 63.09 77 PHE A C 1
ATOM 593 O O . PHE A 1 77 ? 9.698 4.249 -16.060 1.00 63.09 77 PHE A O 1
ATOM 600 N N . GLU A 1 78 ? 10.590 6.300 -15.948 1.00 64.75 78 GLU A N 1
ATOM 601 C CA . GLU A 1 78 ? 9.331 7.041 -15.969 1.00 64.75 78 GLU A CA 1
ATOM 602 C C . GLU A 1 78 ? 8.561 6.810 -17.283 1.00 64.75 78 GLU A C 1
ATOM 604 O O . GLU A 1 78 ? 7.345 6.601 -17.263 1.00 64.75 78 GLU A O 1
ATOM 609 N N . ASP A 1 79 ? 9.284 6.721 -18.405 1.00 66.12 79 ASP A N 1
ATOM 610 C CA . ASP A 1 79 ? 8.709 6.485 -19.733 1.00 66.12 79 ASP A CA 1
ATOM 611 C C . ASP A 1 79 ? 8.159 5.053 -19.860 1.00 66.12 79 ASP A C 1
ATOM 613 O O . ASP A 1 79 ? 7.098 4.842 -20.447 1.00 66.12 79 ASP A O 1
ATOM 617 N N . ALA A 1 80 ? 8.826 4.064 -19.248 1.00 65.56 80 ALA A N 1
ATOM 618 C CA . ALA A 1 80 ? 8.365 2.670 -19.223 1.00 65.56 80 ALA A CA 1
ATOM 619 C C . ALA A 1 80 ? 7.078 2.475 -18.404 1.00 65.56 80 ALA A C 1
ATOM 621 O O . ALA A 1 80 ? 6.299 1.558 -18.672 1.00 65.56 80 ALA A O 1
ATOM 622 N N . LEU A 1 81 ? 6.852 3.339 -17.414 1.00 72.81 81 LEU A N 1
ATOM 623 C CA . LEU A 1 81 ? 5.634 3.345 -16.610 1.00 72.81 81 LEU A CA 1
ATOM 624 C C . LEU A 1 81 ? 4.513 4.210 -17.192 1.00 72.81 81 LEU A C 1
ATOM 626 O O . LEU A 1 81 ? 3.401 4.181 -16.665 1.00 72.81 81 LEU A O 1
ATOM 630 N N . GLY A 1 82 ? 4.796 4.993 -18.238 1.00 72.62 82 GLY A N 1
ATOM 631 C CA . GLY A 1 82 ? 3.884 6.030 -18.720 1.00 72.62 82 GLY A CA 1
ATOM 632 C C . GLY A 1 82 ? 3.585 7.093 -17.658 1.00 72.62 82 GLY A C 1
ATOM 633 O O . GLY A 1 82 ? 2.516 7.702 -17.696 1.00 72.62 82 GLY A O 1
ATOM 634 N N . LEU A 1 83 ? 4.490 7.285 -16.691 1.00 78.56 83 LEU A N 1
ATOM 635 C CA . LEU A 1 83 ? 4.353 8.291 -15.644 1.00 78.56 83 LEU A CA 1
ATOM 636 C C . LEU A 1 83 ? 5.038 9.572 -16.089 1.00 78.56 83 LEU A C 1
ATOM 638 O O . LEU A 1 83 ? 6.204 9.570 -16.477 1.00 78.56 83 LEU A O 1
ATOM 642 N N . THR A 1 84 ? 4.333 10.688 -15.975 1.00 76.88 84 THR A N 1
ATOM 643 C CA . THR A 1 84 ? 4.933 11.998 -16.189 1.00 76.88 84 THR A CA 1
ATOM 644 C C . THR A 1 84 ? 5.544 12.519 -14.883 1.00 76.88 84 THR A C 1
ATOM 646 O O . THR A 1 84 ? 5.101 12.141 -13.789 1.00 76.88 84 THR A O 1
ATOM 649 N N . PRO A 1 85 ? 6.542 13.421 -14.944 1.00 74.75 85 PRO A N 1
ATOM 650 C CA . PRO A 1 85 ? 7.054 14.097 -13.755 1.00 74.75 85 PRO A CA 1
ATOM 651 C C . PRO A 1 85 ? 5.943 14.758 -12.931 1.00 74.75 85 PRO A C 1
ATOM 653 O O . PRO A 1 85 ? 6.001 14.744 -11.706 1.00 74.75 85 PRO A O 1
ATOM 656 N N . GLU A 1 86 ? 4.892 15.274 -13.573 1.00 78.88 86 GLU A N 1
ATOM 657 C CA . GLU A 1 86 ? 3.737 15.882 -12.908 1.00 78.88 86 GLU A CA 1
ATOM 658 C C . GLU A 1 86 ? 2.934 14.874 -12.075 1.00 78.88 86 GLU A C 1
ATOM 660 O O . GLU A 1 86 ? 2.391 15.249 -11.033 1.00 78.88 86 GLU A O 1
ATOM 665 N N . ASN A 1 87 ? 2.877 13.596 -12.475 1.00 79.88 87 ASN A N 1
ATOM 666 C CA . ASN A 1 87 ? 2.220 12.563 -11.671 1.00 79.88 87 ASN A CA 1
ATOM 667 C C . ASN A 1 87 ? 2.914 12.384 -10.317 1.00 79.88 87 ASN A C 1
ATOM 669 O O . ASN A 1 87 ? 2.237 12.233 -9.302 1.00 79.88 87 ASN A O 1
ATOM 673 N N . ILE A 1 88 ? 4.250 12.428 -10.307 1.00 80.12 88 ILE A N 1
ATOM 674 C CA . ILE A 1 88 ? 5.073 12.221 -9.109 1.00 80.12 88 ILE A CA 1
ATOM 675 C C . ILE A 1 88 ? 5.188 13.516 -8.296 1.00 80.12 88 ILE A C 1
ATOM 677 O O . ILE A 1 88 ? 5.016 13.498 -7.081 1.00 80.12 88 ILE A O 1
ATOM 681 N N . LEU A 1 89 ? 5.433 14.653 -8.952 1.00 83.69 89 LEU A N 1
ATOM 682 C CA . LEU A 1 89 ? 5.545 15.967 -8.305 1.00 83.69 89 LEU A CA 1
ATOM 683 C C . LEU A 1 89 ? 4.220 16.439 -7.696 1.00 83.69 89 LEU A C 1
ATOM 685 O O . LEU A 1 89 ? 4.225 17.241 -6.767 1.00 83.69 89 LEU A O 1
ATOM 689 N N . GLY A 1 90 ? 3.091 15.933 -8.196 1.00 85.62 90 GLY A N 1
ATOM 690 C CA . GLY A 1 90 ? 1.766 16.200 -7.644 1.00 85.62 90 GLY A CA 1
ATOM 691 C C . GLY A 1 90 ? 1.454 15.458 -6.341 1.00 85.62 90 GLY A C 1
ATOM 692 O O . GLY A 1 90 ? 0.358 15.633 -5.819 1.00 85.62 90 GLY A O 1
ATOM 693 N N . LEU A 1 91 ? 2.360 14.622 -5.826 1.00 91.75 91 LEU A N 1
ATOM 694 C CA . LEU A 1 91 ? 2.188 13.889 -4.573 1.00 91.75 91 LEU A CA 1
ATOM 695 C C . LEU A 1 91 ? 2.615 14.751 -3.370 1.00 91.75 91 LEU A C 1
ATOM 697 O O . LEU A 1 91 ? 3.801 14.940 -3.108 1.00 91.75 91 LEU A O 1
ATOM 701 N N . ASP A 1 92 ? 1.646 15.259 -2.605 1.00 93.50 92 ASP A N 1
ATOM 702 C CA . ASP A 1 92 ? 1.863 16.201 -1.489 1.00 93.50 92 ASP A CA 1
ATOM 703 C C . ASP A 1 92 ? 1.821 15.543 -0.092 1.00 93.50 92 ASP A C 1
ATOM 705 O O . ASP A 1 92 ? 2.091 16.173 0.938 1.00 93.50 92 ASP A O 1
ATOM 709 N N . GLY A 1 93 ? 1.499 14.250 -0.030 1.00 92.88 93 GLY A N 1
ATOM 710 C CA . GLY A 1 93 ? 1.348 13.493 1.213 1.00 92.88 93 GLY A CA 1
ATOM 711 C C . GLY A 1 93 ? 0.090 13.849 2.012 1.00 92.88 93 GLY A C 1
ATOM 712 O O . GLY A 1 93 ? 0.044 13.610 3.224 1.00 92.88 93 GLY A O 1
ATOM 713 N N . SER A 1 94 ? -0.922 14.407 1.349 1.00 95.25 94 SER A N 1
ATOM 714 C CA . SER A 1 94 ? -2.272 14.581 1.876 1.00 95.25 94 SER A CA 1
ATOM 715 C C . SER A 1 94 ? -3.254 13.580 1.253 1.00 95.25 94 SER A C 1
ATOM 717 O O . SER A 1 94 ? -2.986 12.962 0.222 1.00 95.25 94 SER A O 1
ATOM 719 N N . MET A 1 95 ? -4.435 13.418 1.854 1.00 95.38 95 MET A N 1
ATOM 720 C CA . MET A 1 95 ? -5.498 12.592 1.267 1.00 95.38 95 MET A CA 1
ATOM 721 C C . MET A 1 95 ? -6.044 13.152 -0.052 1.00 95.38 95 MET A C 1
ATOM 723 O O . MET A 1 95 ? -6.660 12.402 -0.807 1.00 95.38 95 MET A O 1
ATOM 727 N N . HIS A 1 96 ? -5.828 14.436 -0.362 1.00 95.31 96 HIS A N 1
ATOM 728 C CA . HIS A 1 96 ? -6.285 15.031 -1.623 1.00 95.31 96 HIS A CA 1
ATOM 729 C C . HIS A 1 96 ? -5.604 14.411 -2.844 1.00 95.31 96 HIS A C 1
ATOM 731 O O . HIS A 1 96 ? -6.189 14.370 -3.924 1.00 95.31 96 HIS A O 1
ATOM 737 N N . THR A 1 97 ? -4.395 13.887 -2.666 1.00 95.12 97 THR A N 1
ATOM 738 C CA . THR A 1 97 ? -3.597 13.260 -3.724 1.00 95.12 97 THR A CA 1
ATOM 739 C C . THR A 1 97 ? -3.622 11.732 -3.636 1.00 95.12 97 THR A C 1
ATOM 741 O O . THR A 1 97 ? -2.840 11.066 -4.312 1.00 95.12 97 THR A O 1
ATOM 744 N N . TRP A 1 98 ? -4.539 11.155 -2.843 1.00 96.19 98 TRP A N 1
ATOM 745 C CA . TRP A 1 98 ? -4.679 9.705 -2.671 1.00 96.19 98 TRP A CA 1
ATOM 746 C C . TRP A 1 98 ? -4.878 8.974 -4.002 1.00 9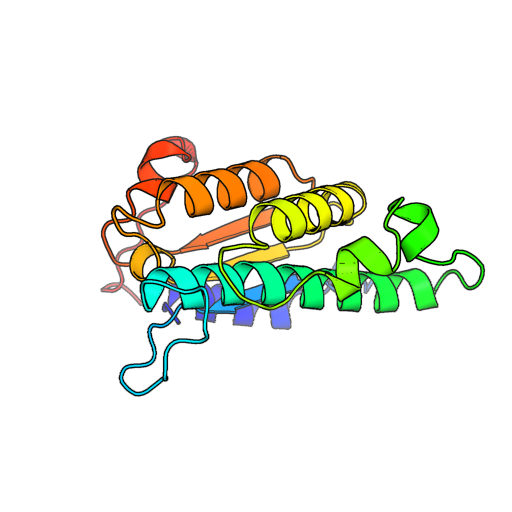6.19 98 TRP A C 1
ATOM 748 O O . TRP A 1 98 ? -4.115 8.064 -4.313 1.00 96.19 98 TRP A O 1
ATOM 758 N N . GLU A 1 99 ? -5.864 9.392 -4.803 1.00 95.38 99 GLU A N 1
ATOM 759 C CA . GLU A 1 99 ? -6.171 8.744 -6.089 1.00 95.38 99 GLU A CA 1
ATOM 760 C C . GLU A 1 99 ? -4.976 8.805 -7.046 1.00 95.38 99 GLU A C 1
ATOM 762 O O . GLU A 1 99 ? -4.622 7.804 -7.660 1.00 95.38 99 GLU A O 1
ATOM 767 N N . ARG A 1 100 ? -4.262 9.936 -7.080 1.00 94.56 100 ARG A N 1
ATOM 768 C CA . ARG A 1 100 ? -3.025 10.063 -7.859 1.00 94.56 100 ARG A CA 1
ATOM 769 C C . ARG A 1 100 ? -1.926 9.127 -7.360 1.00 94.56 100 ARG A C 1
ATOM 771 O O . ARG A 1 100 ? -1.242 8.497 -8.158 1.00 94.56 100 ARG A O 1
ATOM 778 N N . GLY A 1 101 ? -1.760 9.002 -6.045 1.00 95.94 101 GLY A N 1
ATOM 779 C CA . GLY A 1 101 ? -0.842 8.024 -5.464 1.00 95.94 101 GLY A CA 1
ATOM 780 C C . GLY A 1 101 ? -1.220 6.588 -5.840 1.00 95.94 101 GLY A C 1
ATOM 781 O O . GLY A 1 101 ? -0.342 5.786 -6.139 1.00 95.94 101 GLY A O 1
ATOM 782 N N . MET A 1 102 ? -2.514 6.268 -5.885 1.00 96.94 102 MET A N 1
ATOM 783 C CA . MET A 1 102 ? -3.006 4.956 -6.312 1.00 96.94 102 MET A CA 1
ATOM 784 C C . MET A 1 102 ? -2.753 4.687 -7.800 1.00 96.94 102 MET A C 1
ATOM 786 O O . MET A 1 102 ? -2.344 3.577 -8.130 1.00 96.94 102 MET A O 1
ATOM 790 N N . GLU A 1 103 ? -2.919 5.682 -8.678 1.00 94.12 103 GLU A N 1
ATOM 791 C CA . GLU A 1 103 ? -2.544 5.595 -10.102 1.00 94.12 103 GLU A CA 1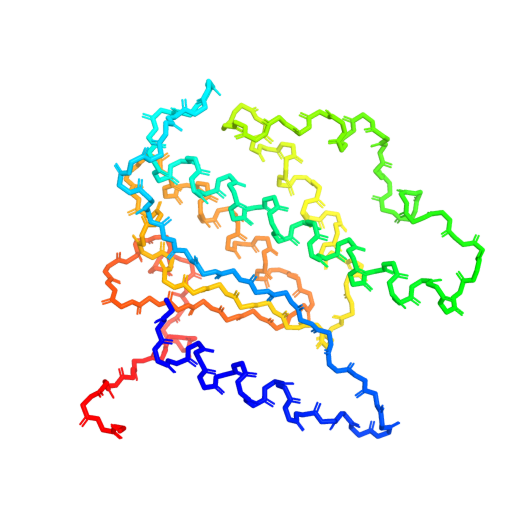
ATOM 792 C C . GLU A 1 103 ? -1.050 5.273 -10.261 1.00 94.12 103 GLU A C 1
ATOM 794 O O . GLU A 1 103 ? -0.675 4.371 -11.012 1.00 94.12 103 GLU A O 1
ATOM 799 N N . VAL A 1 104 ? -0.194 5.970 -9.503 1.00 93.75 104 VAL A N 1
ATOM 800 C CA . VAL A 1 104 ? 1.255 5.726 -9.498 1.00 93.75 104 VAL A CA 1
ATOM 801 C C . VAL A 1 104 ? 1.568 4.322 -8.983 1.00 93.75 104 VAL A C 1
ATOM 803 O O . VAL A 1 104 ? 2.344 3.603 -9.609 1.00 93.75 104 VAL A O 1
ATOM 806 N N . LEU A 1 105 ? 0.957 3.904 -7.870 1.00 95.50 105 LEU A N 1
ATOM 807 C CA . LEU A 1 105 ? 1.153 2.561 -7.330 1.00 95.50 105 LEU A CA 1
ATOM 808 C C . LEU A 1 105 ? 0.741 1.493 -8.349 1.00 95.50 105 LEU A C 1
ATOM 810 O O . LEU A 1 105 ? 1.508 0.563 -8.575 1.00 95.50 105 LEU A O 1
ATOM 814 N N . ASP A 1 106 ? -0.429 1.626 -8.975 1.00 94.56 106 ASP A N 1
ATOM 815 C CA . ASP A 1 106 ? -0.936 0.674 -9.967 1.00 94.56 106 ASP A CA 1
ATOM 816 C C . ASP A 1 106 ? 0.004 0.541 -11.178 1.00 94.56 106 ASP A C 1
ATOM 818 O O . ASP A 1 106 ? 0.329 -0.574 -11.594 1.00 94.56 106 ASP A O 1
ATOM 822 N N . ALA A 1 107 ? 0.516 1.660 -11.702 1.00 91.62 107 ALA A N 1
ATOM 823 C CA . ALA A 1 107 ? 1.509 1.650 -12.776 1.00 91.62 107 ALA A CA 1
ATOM 824 C C . ALA A 1 107 ? 2.788 0.907 -12.355 1.00 91.62 107 ALA A C 1
ATOM 826 O O . ALA A 1 107 ? 3.270 0.022 -13.066 1.00 91.62 107 ALA A O 1
ATOM 827 N N . VAL A 1 108 ? 3.300 1.215 -11.162 1.00 91.00 108 VAL A N 1
ATOM 828 C CA . VAL A 1 108 ? 4.525 0.621 -10.621 1.00 91.00 108 VAL A CA 1
ATOM 829 C C . VAL A 1 108 ? 4.376 -0.889 -10.409 1.00 91.00 108 VAL A C 1
ATOM 831 O O . VAL A 1 108 ? 5.209 -1.668 -10.871 1.00 91.00 108 VAL A O 1
ATOM 834 N N . VAL A 1 109 ? 3.310 -1.351 -9.751 1.00 92.81 109 VAL A N 1
ATOM 835 C CA . VAL A 1 109 ? 3.166 -2.778 -9.402 1.00 92.81 109 VAL A CA 1
ATOM 836 C C . VAL A 1 109 ? 2.974 -3.691 -10.617 1.00 92.81 109 VAL A C 1
ATOM 838 O O . VAL A 1 109 ? 3.251 -4.889 -10.524 1.00 92.81 109 VAL A O 1
ATOM 841 N N . LYS A 1 110 ? 2.526 -3.151 -11.759 1.00 90.31 110 LYS A N 1
ATOM 842 C CA . LYS A 1 110 ? 2.351 -3.901 -13.016 1.00 90.31 110 LYS A CA 1
ATOM 843 C C . LYS A 1 110 ? 3.670 -4.336 -13.648 1.00 90.31 110 LYS A C 1
ATOM 845 O O . LYS A 1 110 ? 3.707 -5.388 -14.296 1.00 90.31 110 LYS A O 1
ATOM 850 N N . VAL A 1 111 ? 4.735 -3.561 -13.450 1.00 87.06 111 VAL A N 1
ATOM 851 C CA . VAL A 1 111 ? 6.067 -3.867 -13.995 1.00 87.06 111 VAL A CA 1
ATOM 852 C C . VAL A 1 111 ? 6.992 -4.536 -12.981 1.00 87.06 111 VAL A C 1
ATOM 854 O O . VAL A 1 111 ? 8.046 -5.041 -13.362 1.00 87.06 111 VAL A O 1
ATOM 857 N N . MET A 1 112 ? 6.605 -4.582 -11.702 1.00 88.12 112 MET A N 1
ATOM 858 C CA . MET A 1 112 ? 7.405 -5.238 -10.672 1.00 88.12 112 MET A CA 1
ATOM 859 C C . MET A 1 112 ? 7.628 -6.728 -10.990 1.00 88.12 112 MET A C 1
ATOM 861 O O . MET A 1 112 ? 6.686 -7.431 -11.386 1.00 88.12 112 MET A O 1
ATOM 865 N N . PRO A 1 113 ? 8.848 -7.257 -10.775 1.00 85.69 113 PRO A N 1
ATOM 866 C CA . PRO A 1 113 ? 9.111 -8.682 -10.922 1.00 85.69 113 PRO A CA 1
ATOM 867 C C . PRO A 1 113 ? 8.219 -9.526 -10.005 1.00 85.69 113 PRO A C 1
ATOM 869 O O . PRO A 1 113 ? 7.980 -9.185 -8.847 1.00 85.69 113 PRO A O 1
ATOM 872 N N . ALA A 1 114 ? 7.792 -10.698 -10.485 1.00 83.69 114 ALA A N 1
ATOM 873 C CA . ALA A 1 114 ? 6.925 -11.605 -9.721 1.00 83.69 114 ALA A CA 1
ATOM 874 C C . ALA A 1 114 ? 7.558 -12.134 -8.412 1.00 83.69 114 ALA A C 1
ATOM 876 O O . ALA A 1 114 ? 6.864 -12.657 -7.541 1.00 83.69 114 ALA A O 1
ATOM 877 N N . GLY A 1 115 ? 8.883 -12.018 -8.278 1.00 82.44 115 GLY A N 1
ATOM 878 C CA . GLY A 1 115 ? 9.631 -12.399 -7.081 1.00 82.44 115 GLY A CA 1
ATOM 879 C C . GLY A 1 115 ? 9.694 -11.320 -5.998 1.00 82.44 115 GLY A C 1
ATOM 880 O O . GLY A 1 115 ? 10.204 -11.607 -4.921 1.00 82.44 115 GLY A O 1
ATOM 881 N N . THR A 1 116 ? 9.206 -10.100 -6.245 1.00 90.69 116 THR A N 1
ATOM 882 C CA . THR A 1 116 ? 9.240 -9.039 -5.232 1.00 90.69 116 THR A CA 1
ATOM 883 C C . THR A 1 116 ? 8.238 -9.323 -4.113 1.00 90.69 116 THR A C 1
ATOM 885 O O . THR A 1 116 ? 7.076 -9.648 -4.368 1.00 90.69 116 THR A O 1
ATOM 888 N N . LEU A 1 117 ? 8.685 -9.180 -2.865 1.00 94.06 117 LEU A N 1
ATOM 889 C CA . LEU A 1 117 ? 7.850 -9.286 -1.669 1.00 94.06 117 LEU A CA 1
ATOM 890 C C . LEU A 1 117 ? 7.400 -7.895 -1.192 1.00 94.06 117 LEU A C 1
ATOM 892 O O . LEU A 1 117 ? 8.189 -6.959 -1.154 1.00 94.06 117 LEU A O 1
ATOM 896 N N . CYS A 1 118 ? 6.150 -7.755 -0.768 1.00 96.44 118 CYS A N 1
ATOM 897 C CA . CYS A 1 118 ? 5.627 -6.560 -0.113 1.00 96.44 118 CYS A CA 1
ATOM 898 C C . CYS A 1 118 ? 5.027 -6.944 1.244 1.00 96.44 118 CYS A C 1
ATOM 900 O O . CYS A 1 118 ? 4.060 -7.703 1.307 1.00 96.44 118 CYS A O 1
ATOM 902 N N . LEU A 1 119 ? 5.607 -6.442 2.334 1.00 96.69 119 LEU A N 1
ATOM 903 C CA . LEU A 1 119 ? 5.153 -6.691 3.701 1.00 96.69 119 LEU A CA 1
ATOM 904 C C . LEU A 1 119 ? 4.523 -5.431 4.296 1.00 96.69 119 LEU A C 1
ATOM 906 O O . LEU A 1 119 ? 5.193 -4.415 4.461 1.00 96.69 119 LEU A O 1
ATOM 910 N N . ILE A 1 120 ? 3.258 -5.506 4.692 1.00 97.62 120 ILE A N 1
ATOM 911 C CA . ILE A 1 120 ? 2.563 -4.411 5.373 1.00 97.62 120 ILE A CA 1
ATOM 912 C C . ILE A 1 120 ? 2.103 -4.903 6.740 1.00 97.62 120 ILE A C 1
ATOM 914 O O . ILE A 1 120 ? 1.189 -5.720 6.868 1.00 97.62 120 ILE A O 1
ATOM 918 N N . ASP A 1 121 ? 2.768 -4.410 7.777 1.00 96.25 121 ASP A N 1
ATOM 919 C CA . ASP A 1 121 ? 2.567 -4.851 9.146 1.00 96.25 121 ASP A CA 1
ATOM 920 C C . ASP A 1 121 ? 1.595 -3.959 9.919 1.00 96.25 121 ASP A C 1
ATOM 922 O O . ASP A 1 121 ? 1.662 -2.734 9.845 1.00 96.25 121 ASP A O 1
ATOM 926 N N . ALA A 1 122 ? 0.756 -4.594 10.740 1.00 95.50 122 ALA A N 1
ATOM 927 C CA . ALA A 1 122 ? -0.140 -3.955 11.699 1.00 95.50 122 ALA A CA 1
ATOM 928 C C . ALA A 1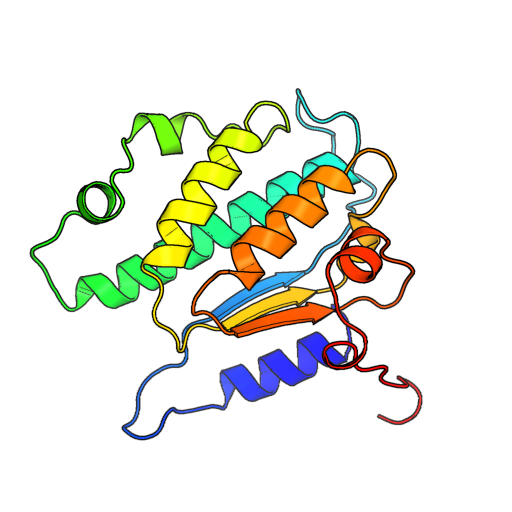 122 ? -1.175 -2.999 11.068 1.00 95.50 122 ALA A C 1
ATOM 930 O O . ALA A 1 122 ? -1.467 -1.931 11.610 1.00 95.50 122 ALA A O 1
ATOM 931 N N . LEU A 1 123 ? -1.788 -3.416 9.953 1.00 96.56 123 LEU A N 1
ATOM 932 C CA . LEU A 1 123 ? -2.685 -2.571 9.152 1.00 96.56 123 LEU A CA 1
ATOM 933 C C . LEU A 1 123 ? -3.923 -2.057 9.914 1.00 96.56 123 LEU A C 1
ATOM 935 O O . LEU A 1 123 ? -4.421 -0.976 9.610 1.00 96.56 123 LEU A O 1
ATOM 939 N N . HIS A 1 124 ? -4.380 -2.773 10.949 1.00 95.75 124 HIS A N 1
ATOM 940 C CA . HIS A 1 124 ? -5.473 -2.328 11.830 1.00 95.75 124 HIS A CA 1
ATOM 941 C C . HIS A 1 124 ? -5.243 -0.953 12.465 1.00 95.75 124 HIS A C 1
ATOM 943 O O . HIS A 1 124 ? -6.213 -0.292 12.814 1.00 95.75 124 HIS A O 1
ATOM 949 N N . TRP A 1 125 ? -3.993 -0.502 12.620 1.00 96.69 125 TRP A N 1
ATOM 950 C CA . TRP A 1 125 ? -3.720 0.846 13.123 1.00 96.69 125 TRP A CA 1
ATOM 951 C C . TRP A 1 125 ? -4.239 1.944 12.205 1.00 96.69 125 TRP A C 1
ATOM 953 O O . TRP A 1 125 ? -4.468 3.054 12.670 1.00 96.69 125 TRP A O 1
ATOM 963 N N . LEU A 1 126 ? -4.373 1.657 10.913 1.00 96.44 126 LEU A N 1
ATOM 964 C CA . LEU A 1 126 ? -4.796 2.631 9.916 1.00 96.44 126 LEU A CA 1
ATOM 965 C C . LEU A 1 126 ? -6.279 2.505 9.590 1.00 96.44 126 LEU A C 1
ATOM 967 O O . LEU A 1 126 ? -6.809 3.367 8.901 1.00 96.44 126 LEU A O 1
ATOM 971 N N . ASP A 1 127 ? -6.932 1.430 10.029 1.00 96.25 127 ASP A N 1
ATOM 972 C CA . ASP A 1 127 ? -8.270 1.056 9.591 1.00 96.25 127 ASP A CA 1
ATOM 973 C C . ASP A 1 127 ? -9.344 1.633 10.510 1.00 96.25 127 ASP A C 1
ATOM 975 O O . ASP A 1 127 ? -9.605 1.141 11.612 1.00 96.25 127 ASP A O 1
ATOM 979 N N . ASN A 1 128 ? -9.977 2.700 10.036 1.00 94.19 128 ASN A N 1
ATOM 980 C CA . ASN A 1 128 ? -11.135 3.298 10.667 1.00 94.19 128 ASN A CA 1
ATOM 981 C C . ASN A 1 128 ? -12.211 3.605 9.615 1.00 94.19 128 ASN A C 1
ATOM 983 O O . ASN A 1 128 ? -12.025 3.427 8.413 1.00 94.19 128 ASN A O 1
ATOM 987 N N . ARG A 1 129 ? -13.363 4.115 10.064 1.00 93.19 129 ARG A N 1
ATOM 988 C CA . ARG A 1 129 ? -14.486 4.435 9.166 1.00 93.19 129 ARG A CA 1
ATOM 989 C C . ARG A 1 129 ? -14.128 5.421 8.044 1.00 93.19 129 ARG A C 1
ATOM 991 O O . ARG A 1 129 ? -14.792 5.404 7.018 1.00 93.19 129 ARG A O 1
ATOM 998 N N . GLY A 1 130 ? -13.137 6.288 8.253 1.00 92.75 130 GLY A N 1
ATOM 999 C CA . GLY A 1 130 ? -12.711 7.307 7.293 1.00 92.75 130 GLY A CA 1
ATOM 1000 C C . GLY A 1 130 ? -11.624 6.853 6.314 1.00 92.75 130 GLY A C 1
ATOM 1001 O O . GLY A 1 130 ? -11.377 7.563 5.347 1.00 92.75 130 GLY A O 1
ATOM 1002 N N . THR A 1 131 ? -10.984 5.706 6.553 1.00 96.44 131 THR A N 1
ATOM 1003 C CA . THR A 1 131 ? -9.874 5.182 5.736 1.00 96.44 131 THR A CA 1
ATOM 1004 C C . THR A 1 131 ? -10.147 3.802 5.147 1.00 96.44 131 THR A C 1
ATOM 1006 O O . THR A 1 131 ? -9.399 3.360 4.277 1.00 96.44 131 THR A O 1
ATOM 1009 N N . GLU A 1 132 ? -11.205 3.110 5.587 1.00 96.94 132 GLU A N 1
ATOM 1010 C CA . GLU A 1 132 ? -11.510 1.739 5.163 1.00 96.94 132 GLU A CA 1
ATOM 1011 C C . GLU A 1 132 ? -11.542 1.605 3.632 1.00 96.94 132 GLU A C 1
ATOM 1013 O O . GLU A 1 132 ? -10.908 0.712 3.077 1.00 96.94 132 GLU A O 1
ATOM 1018 N N . ALA A 1 133 ? -12.245 2.502 2.933 1.00 96.75 133 ALA A N 1
ATOM 1019 C CA . ALA A 1 133 ? -12.387 2.439 1.477 1.00 96.75 133 ALA A CA 1
ATOM 1020 C C . ALA A 1 133 ? -11.036 2.584 0.758 1.00 96.75 133 ALA A C 1
ATOM 1022 O O . ALA A 1 133 ? -10.737 1.835 -0.170 1.00 96.75 133 ALA A O 1
ATOM 1023 N N . GLN A 1 134 ? -10.199 3.504 1.230 1.00 97.69 134 GLN A N 1
ATOM 1024 C CA . GLN A 1 134 ? -8.860 3.744 0.709 1.00 97.69 134 GLN A CA 1
ATOM 1025 C C . GLN A 1 134 ? -7.948 2.542 0.951 1.00 97.69 134 GLN A C 1
ATOM 1027 O O . GLN A 1 134 ? -7.299 2.063 0.025 1.00 97.69 134 GLN A O 1
ATOM 1032 N N . LEU A 1 135 ? -7.961 1.981 2.161 1.00 98.06 135 LEU A N 1
ATOM 1033 C CA . LEU A 1 135 ? -7.188 0.780 2.470 1.00 98.06 135 LEU A CA 1
ATOM 1034 C C . LEU A 1 135 ? -7.635 -0.420 1.636 1.00 98.06 135 LEU A C 1
ATOM 1036 O O . LEU A 1 135 ? -6.789 -1.183 1.180 1.00 98.06 135 LEU A O 1
ATOM 1040 N N . ARG A 1 136 ? -8.940 -0.578 1.387 1.00 98.06 136 ARG A N 1
ATOM 1041 C CA . ARG A 1 136 ? -9.458 -1.622 0.493 1.00 98.06 136 ARG A CA 1
ATOM 1042 C C . ARG A 1 136 ? -8.954 -1.447 -0.937 1.00 98.06 136 ARG A C 1
ATOM 1044 O O . ARG A 1 136 ? -8.511 -2.424 -1.529 1.00 98.06 136 ARG A O 1
ATOM 1051 N N . ASN A 1 137 ? -8.954 -0.219 -1.460 1.00 96.88 137 ASN A N 1
ATOM 1052 C CA . ASN A 1 137 ? -8.392 0.084 -2.779 1.00 96.88 137 ASN A CA 1
ATOM 1053 C C . ASN A 1 137 ? -6.891 -0.276 -2.840 1.00 96.88 137 ASN A C 1
ATOM 1055 O O . ASN A 1 137 ? -6.461 -1.028 -3.714 1.00 96.88 137 ASN A O 1
ATOM 1059 N N . LEU A 1 138 ? -6.111 0.144 -1.837 1.00 98.12 138 LEU A N 1
ATOM 1060 C CA . LEU A 1 138 ? -4.692 -0.208 -1.717 1.00 98.12 138 LEU A CA 1
ATOM 1061 C C . LEU A 1 138 ? -4.464 -1.726 -1.686 1.00 98.12 138 LEU A C 1
ATOM 1063 O O . LEU A 1 138 ? -3.602 -2.241 -2.399 1.00 98.12 138 LEU A O 1
ATOM 1067 N N . ILE A 1 139 ? -5.252 -2.455 -0.892 1.00 97.75 139 ILE A N 1
ATOM 1068 C CA . ILE A 1 139 ? -5.187 -3.918 -0.819 1.00 97.75 139 ILE A CA 1
ATOM 1069 C C . ILE A 1 139 ? -5.506 -4.539 -2.184 1.00 97.75 139 ILE A C 1
ATOM 1071 O O . ILE A 1 139 ? -4.785 -5.436 -2.615 1.00 97.75 139 ILE A O 1
ATOM 1075 N N . ALA A 1 140 ? -6.550 -4.072 -2.870 1.00 96.69 140 ALA A N 1
ATOM 1076 C CA . ALA A 1 140 ? -6.966 -4.605 -4.164 1.00 96.69 140 ALA A CA 1
ATOM 1077 C C . ALA A 1 140 ? -5.875 -4.446 -5.236 1.00 96.69 140 ALA A C 1
ATOM 1079 O O . ALA A 1 140 ? -5.536 -5.422 -5.910 1.00 96.69 140 ALA A O 1
ATOM 1080 N N . VAL A 1 141 ? -5.262 -3.260 -5.340 1.00 97.12 141 VAL A N 1
ATOM 1081 C CA . VAL A 1 141 ? -4.155 -3.006 -6.279 1.00 97.12 141 VAL A CA 1
ATOM 1082 C C . VAL A 1 141 ? -2.973 -3.927 -5.983 1.00 97.12 141 VAL A C 1
ATOM 1084 O O . VAL A 1 141 ? -2.510 -4.647 -6.869 1.00 97.12 141 VAL A O 1
ATOM 1087 N N . LEU A 1 142 ? -2.541 -4.008 -4.721 1.00 96.62 142 LEU A N 1
ATOM 1088 C CA . LEU A 1 142 ? -1.446 -4.896 -4.326 1.00 96.62 142 LEU A CA 1
ATOM 1089 C C . LEU A 1 142 ? -1.763 -6.377 -4.602 1.00 96.62 142 LEU A C 1
ATOM 1091 O O . LEU A 1 142 ? -0.891 -7.105 -5.074 1.00 96.62 142 LEU A O 1
ATOM 1095 N N . ARG A 1 143 ? -3.007 -6.821 -4.374 1.00 93.69 143 ARG A N 1
ATOM 1096 C CA . ARG A 1 143 ? -3.468 -8.194 -4.663 1.00 93.69 143 ARG A CA 1
ATOM 1097 C C . ARG A 1 143 ? -3.477 -8.525 -6.154 1.00 93.69 143 ARG A C 1
ATOM 1099 O O . ARG A 1 143 ? -3.226 -9.670 -6.511 1.00 93.69 143 ARG A O 1
ATOM 1106 N N . SER A 1 144 ? -3.783 -7.554 -7.013 1.00 93.25 144 SER A N 1
ATOM 1107 C CA . SER A 1 144 ? -3.767 -7.745 -8.471 1.00 93.25 144 SER A CA 1
ATOM 1108 C C . SER A 1 144 ? -2.360 -7.763 -9.079 1.00 93.25 144 SER A C 1
ATOM 1110 O O . SER A 1 144 ? -2.198 -8.108 -10.250 1.00 93.25 144 SER A O 1
ATOM 1112 N N . SER A 1 145 ? -1.339 -7.403 -8.296 1.00 93.81 145 SER A N 1
ATOM 1113 C CA . SER A 1 145 ? 0.045 -7.398 -8.756 1.00 93.81 145 SER A CA 1
ATOM 1114 C C . SER A 1 145 ? 0.622 -8.811 -8.891 1.00 93.81 145 SER A C 1
ATOM 1116 O O . SER A 1 145 ? 0.092 -9.794 -8.374 1.00 93.81 145 SER A O 1
ATOM 1118 N N . LYS A 1 146 ? 1.772 -8.917 -9.565 1.00 91.88 146 LYS A N 1
ATOM 1119 C CA . LYS A 1 146 ? 2.544 -10.169 -9.635 1.00 91.88 146 LYS A CA 1
ATOM 1120 C C . LYS A 1 146 ? 3.374 -10.425 -8.371 1.00 91.88 146 LYS A C 1
ATOM 1122 O O . LYS A 1 146 ? 3.945 -11.506 -8.240 1.00 91.88 146 LYS A O 1
ATOM 1127 N N . MET A 1 147 ? 3.464 -9.442 -7.474 1.00 94.12 147 MET A N 1
ATOM 1128 C CA . MET A 1 147 ? 4.263 -9.515 -6.254 1.00 94.12 147 MET A CA 1
ATOM 1129 C C . MET A 1 147 ? 3.646 -10.478 -5.239 1.00 94.12 147 MET A C 1
ATOM 1131 O O . MET A 1 147 ? 2.446 -10.760 -5.245 1.00 94.12 147 MET A O 1
ATOM 1135 N N . LYS A 1 148 ? 4.465 -10.953 -4.303 1.00 93.38 148 LYS A N 1
ATOM 1136 C CA . LYS A 1 148 ? 3.967 -11.619 -3.096 1.00 93.38 148 LYS A CA 1
ATOM 1137 C C . LYS A 1 148 ? 3.664 -10.557 -2.057 1.00 93.38 148 LYS A C 1
ATOM 1139 O O . LYS A 1 148 ? 4.540 -9.771 -1.727 1.00 93.38 148 LYS A O 1
ATOM 1144 N N . VAL A 1 149 ? 2.441 -10.525 -1.538 1.00 95.06 149 VAL A N 1
ATOM 1145 C CA . VAL A 1 149 ? 2.023 -9.504 -0.571 1.00 95.06 149 VAL A CA 1
ATOM 1146 C C . VAL A 1 149 ? 1.586 -10.173 0.723 1.00 95.06 149 VAL A C 1
ATOM 1148 O O . VAL A 1 149 ? 0.757 -11.080 0.703 1.00 95.06 149 VAL A O 1
ATOM 1151 N N . LEU A 1 150 ? 2.145 -9.726 1.844 1.00 95.44 150 LEU A N 1
ATOM 1152 C CA . LEU A 1 150 ? 1.775 -10.167 3.181 1.00 95.44 150 LEU A CA 1
ATOM 1153 C C . LEU A 1 150 ? 1.267 -8.976 3.987 1.00 95.44 150 LEU A C 1
ATOM 1155 O O . LEU A 1 150 ? 1.998 -8.021 4.237 1.00 95.44 150 LEU A O 1
ATOM 1159 N N . PHE A 1 151 ? 0.021 -9.072 4.438 1.00 95.88 151 PHE A N 1
ATOM 1160 C CA . PHE A 1 151 ? -0.559 -8.144 5.398 1.00 95.88 151 PHE A CA 1
ATOM 1161 C C . PHE A 1 151 ? -0.619 -8.807 6.770 1.00 95.88 151 PHE A C 1
ATOM 1163 O O . PHE A 1 151 ? -1.056 -9.954 6.881 1.00 95.88 151 PHE A O 1
ATOM 1170 N N . THR A 1 152 ? -0.246 -8.088 7.825 1.00 94.69 152 THR A N 1
ATOM 1171 C CA . THR A 1 152 ? -0.441 -8.562 9.200 1.00 94.69 152 THR A CA 1
ATOM 1172 C C . THR A 1 152 ? -1.389 -7.646 9.966 1.00 94.69 152 THR A C 1
ATOM 1174 O O . THR A 1 152 ? -1.481 -6.433 9.745 1.00 94.69 152 THR A O 1
ATOM 1177 N N . THR A 1 153 ? -2.102 -8.231 10.922 1.00 93.88 153 THR A N 1
ATOM 1178 C CA . THR A 1 153 ? -2.909 -7.492 11.885 1.00 93.88 153 THR A CA 1
ATOM 1179 C C . THR A 1 153 ? -2.982 -8.256 13.203 1.00 93.88 153 THR A C 1
ATOM 1181 O O . THR A 1 153 ? -3.078 -9.478 13.203 1.00 93.88 153 THR A O 1
ATOM 1184 N N . SER A 1 154 ? -2.943 -7.540 14.326 1.00 89.75 154 SER A N 1
ATOM 1185 C CA . SER A 1 154 ? -3.201 -8.079 15.671 1.00 89.75 154 SER A CA 1
ATOM 1186 C C . SER A 1 154 ? -4.559 -7.634 16.226 1.00 89.75 154 SER A C 1
ATOM 1188 O O . SER A 1 154 ? -4.914 -7.980 17.347 1.00 89.75 154 SER A O 1
ATOM 1190 N N . GLY A 1 155 ? -5.313 -6.842 15.459 1.00 85.88 155 GLY A N 1
ATOM 1191 C CA . GLY A 1 155 ? -6.618 -6.313 15.836 1.00 85.88 155 GLY A CA 1
ATOM 1192 C C . GLY A 1 155 ? -7.644 -6.448 14.717 1.00 85.88 155 GLY A C 1
ATOM 1193 O O . GLY A 1 155 ? -7.373 -7.004 13.647 1.00 85.88 155 GLY A O 1
ATOM 1194 N N . ARG A 1 156 ? -8.845 -5.914 14.961 1.00 89.50 156 ARG A N 1
ATOM 1195 C CA . ARG A 1 156 ? -9.896 -5.852 13.938 1.00 89.50 156 ARG A CA 1
ATOM 1196 C C . ARG A 1 156 ? -9.432 -4.956 12.790 1.00 89.50 156 ARG A C 1
ATOM 1198 O O . ARG A 1 156 ? -9.080 -3.808 13.022 1.00 89.50 156 ARG A O 1
ATOM 1205 N N . CYS A 1 157 ? -9.472 -5.491 11.576 1.00 95.06 157 CYS A N 1
ATOM 1206 C CA . CYS A 1 157 ? -9.230 -4.754 10.344 1.00 95.06 157 CYS A CA 1
ATOM 1207 C C . CYS A 1 157 ? -10.364 -5.094 9.367 1.00 95.06 157 CYS A C 1
ATOM 1209 O O . CYS A 1 157 ? -10.385 -6.175 8.778 1.00 95.06 157 CYS A O 1
ATOM 1211 N 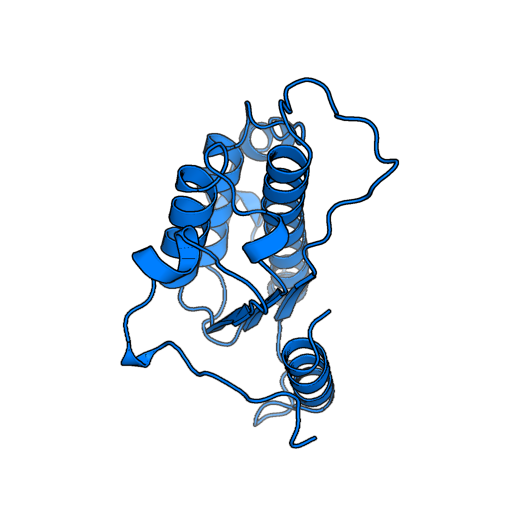N . ALA A 1 158 ? -11.353 -4.205 9.279 1.00 95.12 158 ALA A N 1
ATOM 1212 C CA . ALA A 1 158 ? -12.487 -4.301 8.373 1.00 95.12 158 ALA A CA 1
ATOM 1213 C C . ALA A 1 158 ? -12.049 -4.328 6.902 1.00 95.12 158 ALA A C 1
ATOM 1215 O O . ALA A 1 158 ? -12.612 -5.105 6.132 1.00 95.12 158 ALA A O 1
ATOM 1216 N N . ALA A 1 159 ? -11.031 -3.548 6.526 1.00 96.19 159 ALA A N 1
ATOM 1217 C CA . ALA A 1 159 ? -10.505 -3.536 5.165 1.00 96.19 159 ALA A CA 1
ATOM 1218 C C . ALA A 1 159 ? -9.982 -4.925 4.756 1.00 96.19 159 ALA A C 1
ATOM 1220 O O . ALA A 1 159 ? -10.430 -5.484 3.757 1.00 96.19 159 ALA A O 1
ATOM 1221 N N . LEU A 1 160 ? -9.124 -5.545 5.579 1.00 94.81 160 LEU A N 1
ATOM 1222 C CA . LEU A 1 160 ? -8.643 -6.911 5.326 1.00 94.81 160 LEU A CA 1
ATOM 1223 C C . LEU A 1 160 ? -9.772 -7.940 5.376 1.00 94.81 160 LEU A C 1
ATOM 1225 O O . LEU A 1 160 ? -9.829 -8.817 4.523 1.00 94.81 160 LEU A O 1
ATOM 1229 N N . ALA A 1 161 ? -10.687 -7.836 6.342 1.00 93.00 161 ALA A N 1
ATOM 1230 C CA . ALA A 1 161 ? -11.792 -8.785 6.467 1.00 93.00 161 ALA A CA 1
ATOM 1231 C C . ALA A 1 161 ? -12.726 -8.793 5.242 1.00 93.00 161 ALA A C 1
ATOM 1233 O O . ALA A 1 161 ? -13.355 -9.813 4.973 1.00 93.00 161 ALA A O 1
ATOM 1234 N N . LYS A 1 162 ? -12.827 -7.670 4.518 1.00 94.94 162 LYS A N 1
ATOM 1235 C CA . LYS A 1 162 ? -13.651 -7.529 3.308 1.00 94.94 162 LYS A CA 1
ATOM 1236 C C . LYS A 1 162 ? -12.921 -7.942 2.028 1.00 94.94 162 LYS A C 1
ATOM 1238 O O . LYS A 1 162 ? -13.574 -8.425 1.111 1.00 94.94 162 LYS A O 1
ATOM 1243 N N . GLU A 1 163 ? -11.601 -7.768 1.971 1.00 94.44 163 GLU A N 1
ATOM 1244 C CA . GLU A 1 163 ? -10.797 -8.065 0.774 1.00 94.44 163 GLU A CA 1
ATOM 1245 C C . GLU A 1 163 ? -10.163 -9.463 0.777 1.00 94.44 163 GLU A C 1
ATOM 1247 O O . GLU A 1 163 ? -9.717 -9.935 -0.265 1.00 94.44 163 GLU A O 1
ATOM 1252 N N . MET A 1 164 ? -10.085 -10.134 1.930 1.00 91.19 164 MET A N 1
ATOM 1253 C CA . MET A 1 164 ? -9.431 -11.438 2.065 1.00 91.19 164 MET A CA 1
ATOM 1254 C C . MET A 1 164 ? -10.444 -12.582 2.085 1.00 91.19 164 MET A C 1
ATOM 1256 O O . MET A 1 164 ? -11.453 -12.547 2.791 1.00 91.19 164 MET A O 1
ATOM 1260 N N . THR A 1 165 ? -10.140 -13.655 1.359 1.00 90.81 165 THR A N 1
ATOM 1261 C CA . THR A 1 165 ? -10.894 -14.908 1.441 1.00 90.81 165 THR A CA 1
ATOM 1262 C C . THR A 1 165 ? -10.424 -15.745 2.633 1.00 90.81 165 THR A C 1
ATOM 1264 O O . THR A 1 165 ? -9.284 -15.642 3.086 1.00 90.81 165 THR A O 1
ATOM 1267 N N . ARG A 1 166 ? -11.281 -16.639 3.147 1.00 83.00 166 ARG A N 1
ATOM 1268 C CA . ARG A 1 166 ? -10.955 -17.460 4.332 1.00 83.00 166 ARG A CA 1
ATOM 1269 C C . ARG A 1 166 ? -9.690 -18.315 4.176 1.00 83.00 166 ARG A C 1
ATOM 1271 O O . ARG A 1 166 ? -9.040 -18.590 5.175 1.00 83.00 166 ARG A O 1
ATOM 1278 N N . GLY A 1 167 ? -9.345 -18.739 2.958 1.00 87.50 167 GLY A N 1
ATOM 1279 C CA . GLY A 1 167 ? -8.147 -19.551 2.703 1.00 87.50 167 GLY A CA 1
ATOM 1280 C C . GLY A 1 167 ? -6.831 -18.770 2.800 1.00 87.50 167 GLY A C 1
ATOM 1281 O O . GLY A 1 167 ? -5.792 -19.360 3.095 1.00 87.50 167 GLY A O 1
ATOM 1282 N N . GLU A 1 168 ? -6.887 -17.452 2.592 1.00 88.25 168 GLU A N 1
ATOM 1283 C CA . GLU A 1 168 ? -5.737 -16.539 2.627 1.00 88.25 168 GLU A CA 1
ATOM 1284 C C . GLU A 1 168 ? -5.423 -16.059 4.051 1.00 88.25 168 GLU A C 1
ATOM 1286 O O . GLU A 1 168 ? -4.311 -15.620 4.333 1.00 88.25 168 GLU A O 1
ATOM 1291 N N . ILE A 1 169 ? -6.389 -16.167 4.967 1.00 90.31 169 ILE A N 1
ATOM 1292 C CA . ILE A 1 169 ? -6.243 -15.722 6.352 1.00 90.31 169 ILE A CA 1
ATOM 1293 C C . ILE A 1 169 ? -5.629 -16.846 7.185 1.00 90.31 169 ILE A C 1
ATOM 1295 O O . ILE A 1 169 ? -6.161 -17.955 7.269 1.00 90.31 169 ILE A O 1
ATOM 1299 N N . LYS A 1 170 ? -4.514 -16.541 7.850 1.00 89.50 170 LYS A N 1
ATOM 1300 C CA . LYS A 1 170 ? -3.874 -17.429 8.821 1.00 89.50 170 LYS A CA 1
ATOM 1301 C C . LYS A 1 170 ? -3.857 -16.755 10.185 1.00 89.50 170 LYS A C 1
ATOM 1303 O O . LYS A 1 170 ? -3.241 -15.708 10.357 1.00 89.50 170 LYS A O 1
ATOM 1308 N N . SER A 1 171 ? -4.540 -17.368 11.144 1.00 85.81 171 SER A N 1
ATOM 1309 C CA . SER A 1 171 ? -4.429 -17.003 12.553 1.00 85.81 171 SER A CA 1
ATOM 1310 C C . SER A 1 171 ? -3.175 -17.637 13.131 1.00 85.81 171 SER A C 1
ATOM 1312 O O . SER A 1 171 ? -2.896 -18.811 12.888 1.00 85.81 171 SER A O 1
ATOM 1314 N N . VAL A 1 172 ? -2.419 -16.849 13.882 1.00 81.56 172 VAL A N 1
ATOM 1315 C CA . VAL A 1 172 ? -1.196 -17.288 14.543 1.00 81.56 172 VAL A CA 1
ATOM 1316 C C . VAL A 1 172 ? -1.318 -16.889 16.005 1.00 81.56 172 VAL A C 1
ATOM 1318 O O . VAL A 1 172 ? -1.441 -15.702 16.305 1.00 81.56 172 VAL A O 1
ATOM 1321 N N . ASP A 1 173 ? -1.302 -17.877 16.897 1.00 76.56 173 ASP A N 1
ATOM 1322 C CA . ASP A 1 173 ? -1.296 -17.632 18.336 1.00 76.56 173 ASP A CA 1
ATOM 1323 C C . ASP A 1 173 ? 0.100 -17.183 18.768 1.00 76.56 173 ASP A C 1
ATOM 1325 O O . ASP A 1 173 ? 1.092 -17.892 18.580 1.00 76.56 173 ASP A O 1
ATOM 1329 N N . CYS A 1 174 ? 0.179 -15.992 19.357 1.00 63.31 174 CYS A N 1
ATOM 1330 C CA . CYS A 1 174 ? 1.437 -15.424 19.837 1.00 63.31 174 CYS A CA 1
ATOM 1331 C C . CYS A 1 174 ? 1.965 -16.110 21.111 1.00 63.31 174 CYS A C 1
ATOM 1333 O O . CYS A 1 174 ? 3.117 -15.888 21.461 1.00 63.31 174 CYS A O 1
ATOM 1335 N N . ASP A 1 175 ? 1.166 -16.963 21.765 1.00 59.66 175 ASP A N 1
ATOM 1336 C CA . ASP A 1 175 ? 1.518 -17.646 23.023 1.00 59.66 175 ASP A CA 1
ATOM 1337 C C . ASP A 1 175 ? 2.438 -18.870 22.833 1.00 59.66 175 ASP A C 1
ATOM 1339 O O . ASP A 1 175 ? 2.798 -19.537 23.802 1.00 59.66 175 ASP A O 1
ATOM 1343 N N . ARG A 1 176 ? 2.798 -19.217 21.589 1.00 45.84 176 ARG A N 1
ATOM 1344 C CA . ARG A 1 176 ? 3.587 -20.421 21.257 1.00 45.84 176 ARG A CA 1
ATOM 1345 C C . ARG A 1 176 ? 4.929 -20.130 20.578 1.00 45.84 176 ARG A C 1
ATOM 1347 O O . ARG A 1 176 ? 5.403 -20.954 19.795 1.00 45.84 176 ARG A O 1
ATOM 1354 N N . PHE A 1 177 ? 5.540 -18.985 20.871 1.00 48.06 177 PHE A N 1
ATOM 1355 C CA . PHE A 1 177 ? 6.860 -18.622 20.353 1.00 48.06 177 PHE A CA 1
ATOM 1356 C C . PHE A 1 177 ? 7.821 -18.168 21.437 1.00 48.06 177 PHE A C 1
ATOM 1358 O O . PHE A 1 177 ? 7.381 -17.424 22.337 1.00 48.06 177 PHE A O 1
#

Secondary structure (DSSP, 8-state):
--HHHHHHHHHHHH-EETTTEEPPEEEEE----TTPPPPTT--SHHHHHHHHHHHHHHHHHHHHHHHHHTTSTT--HHHHTT--HHHHHT--SSGGGHHHHHHHHHHHHHHS-TT-EEEEE-GGGT-STTTHHHHHHHHHHHHHSSSEEEE--SS--HHHHHH--TTT-----GGG-